Protein AF-A0A9E0AUY9-F1 (afdb_monomer_lite)

Foldseek 3Di:
DDDDDDDPRDDPPDDAFDDDDPCPPVDPVNVVSVVVRVVVRVD

Secondary structure (DSSP, 8-state):
-----SSSS----S------S--TT--HHHHHHHHHHHHHH--

Radius of gyration: 11.94 Å; chains: 1; bounding box: 30×17×25 Å

Sequence (43 aa):
MEYIHGTDDFQLNKKSAVTLGKFDGIHTGHQKLIEIVRQKADE

Structure (mmCIF, N/CA/C/O backbone):
data_AF-A0A9E0AUY9-F1
#
_entry.id   AF-A0A9E0AUY9-F1
#
loop_
_atom_site.group_PDB
_atom_site.id
_atom_site.type_symbol
_atom_site.label_atom_id
_atom_site.label_alt_id
_atom_site.label_comp_id
_atom_site.label_asym_id
_atom_site.label_entity_id
_atom_site.label_seq_id
_atom_site.pdbx_PDB_ins_code
_atom_site.Cartn_x
_atom_site.Cartn_y
_atom_site.Cartn_z
_atom_site.occupancy
_atom_site.B_iso_or_equiv
_atom_site.auth_seq_id
_atom_site.auth_comp_id
_atom_site.auth_asym_id
_atom_site.auth_atom_id
_atom_site.pdbx_PDB_model_num
ATOM 1 N N . MET A 1 1 ? -3.027 -11.085 1.998 1.00 83.38 1 MET A N 1
ATOM 2 C CA . MET A 1 1 ? -2.739 -10.386 0.730 1.00 83.38 1 MET A CA 1
ATOM 3 C C . MET A 1 1 ? -3.481 -11.129 -0.349 1.00 83.38 1 MET A C 1
ATOM 5 O O . MET A 1 1 ? -3.368 -12.345 -0.397 1.00 83.38 1 MET A O 1
ATOM 9 N N . GLU A 1 2 ? -4.255 -10.407 -1.140 1.00 86.62 2 GLU A N 1
ATOM 10 C CA . GLU A 1 2 ? -4.989 -10.923 -2.291 1.00 86.62 2 GLU A CA 1
ATOM 11 C C . GLU A 1 2 ? -4.384 -10.274 -3.538 1.00 86.62 2 GLU A C 1
ATOM 13 O O . GLU A 1 2 ? -4.006 -9.101 -3.491 1.00 86.62 2 GLU A O 1
ATOM 18 N N . TYR A 1 3 ? -4.213 -11.044 -4.612 1.00 88.69 3 TYR A N 1
ATOM 19 C CA . TYR A 1 3 ? -3.690 -10.541 -5.878 1.00 88.69 3 TYR A CA 1
ATOM 20 C C . TYR A 1 3 ? -4.832 -10.501 -6.884 1.00 88.69 3 TYR A C 1
ATOM 22 O O . TYR A 1 3 ? -5.397 -11.541 -7.209 1.00 88.69 3 TYR A O 1
ATOM 30 N N . ILE A 1 4 ? -5.160 -9.300 -7.347 1.00 88.25 4 ILE A N 1
ATOM 31 C CA . ILE A 1 4 ? -6.259 -9.046 -8.274 1.00 88.25 4 ILE A CA 1
ATOM 32 C C . ILE A 1 4 ? -5.651 -8.494 -9.562 1.00 88.25 4 ILE A C 1
ATOM 34 O O . ILE A 1 4 ? -4.744 -7.658 -9.517 1.00 88.25 4 ILE A O 1
ATOM 38 N N . HIS A 1 5 ? -6.125 -8.980 -10.704 1.00 89.44 5 HIS A N 1
ATOM 39 C CA . HIS A 1 5 ? -5.700 -8.537 -12.026 1.00 89.44 5 HIS A CA 1
ATOM 40 C C . HIS A 1 5 ? -6.903 -7.985 -12.793 1.00 89.44 5 HIS A C 1
ATOM 42 O O . HIS A 1 5 ? -8.004 -8.505 -12.677 1.00 89.44 5 HIS A O 1
ATOM 48 N N . GLY A 1 6 ? -6.692 -6.931 -13.583 1.00 86.19 6 GLY A N 1
ATOM 49 C CA . GLY A 1 6 ? -7.792 -6.228 -14.242 1.00 86.19 6 GLY A CA 1
ATOM 50 C C . GLY A 1 6 ? -8.639 -5.408 -13.262 1.00 86.19 6 GLY A C 1
ATOM 51 O O . GLY A 1 6 ? -8.249 -5.175 -12.118 1.00 86.19 6 GLY A O 1
ATOM 52 N N . THR A 1 7 ? -9.777 -4.910 -13.739 1.00 78.62 7 THR A N 1
ATOM 53 C CA . THR A 1 7 ? -10.684 -4.039 -12.968 1.00 78.62 7 THR A CA 1
ATOM 54 C C . THR A 1 7 ? -11.996 -4.709 -12.581 1.00 78.62 7 THR A C 1
ATOM 56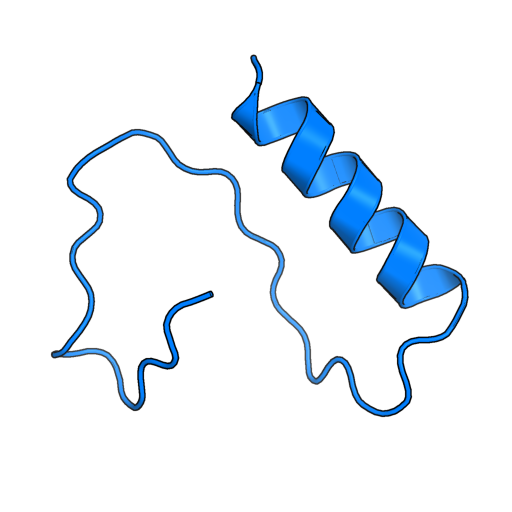 O O . THR A 1 7 ? -12.708 -4.174 -11.738 1.00 78.62 7 THR A O 1
ATOM 59 N N . ASP A 1 8 ? -12.309 -5.861 -13.173 1.00 77.94 8 ASP A N 1
ATOM 60 C CA . ASP A 1 8 ? -13.619 -6.510 -13.036 1.00 77.94 8 ASP A CA 1
ATOM 61 C C . ASP A 1 8 ? -13.677 -7.473 -11.837 1.00 77.94 8 ASP A C 1
ATOM 63 O O . ASP A 1 8 ? -14.752 -7.762 -11.316 1.00 77.94 8 ASP A O 1
ATOM 67 N N . ASP A 1 9 ? -12.510 -7.898 -11.344 1.00 76.69 9 ASP A N 1
ATOM 68 C CA . ASP A 1 9 ? -12.362 -8.874 -10.259 1.00 76.69 9 ASP A CA 1
ATOM 69 C C . ASP A 1 9 ? -12.305 -8.232 -8.856 1.00 76.69 9 ASP A C 1
ATOM 71 O O . ASP A 1 9 ? -12.0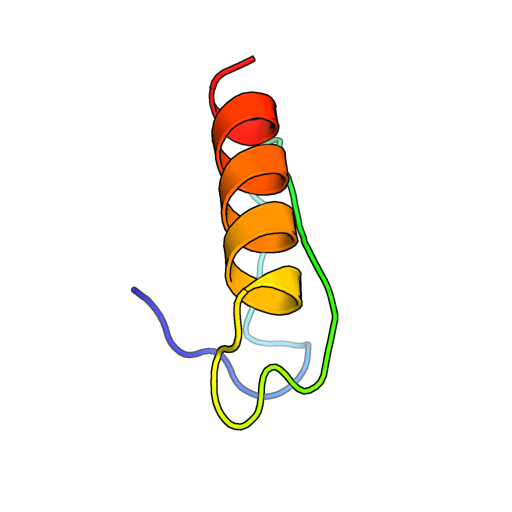84 -8.927 -7.864 1.00 76.69 9 ASP A O 1
ATOM 75 N N . PHE A 1 10 ? -12.494 -6.909 -8.732 1.00 82.25 10 PHE A N 1
ATOM 76 C CA . PHE A 1 10 ? -12.425 -6.206 -7.443 1.00 82.25 10 PHE A CA 1
ATOM 77 C C . PHE A 1 10 ? -13.725 -5.465 -7.103 1.00 82.25 10 PHE A C 1
ATOM 79 O O . PHE A 1 10 ? -14.272 -4.713 -7.906 1.00 82.25 10 PHE A O 1
ATOM 86 N N . GLN A 1 11 ? -14.204 -5.643 -5.868 1.00 81.88 11 GLN A N 1
ATOM 87 C CA . GLN A 1 11 ? -15.357 -4.921 -5.326 1.00 81.88 11 GLN A CA 1
ATOM 88 C C . GLN A 1 11 ? -15.004 -4.273 -3.983 1.00 81.88 11 GLN A C 1
ATOM 90 O O . GLN A 1 11 ? -14.547 -4.936 -3.050 1.00 81.88 11 GLN A O 1
ATOM 95 N N . LEU A 1 12 ? -15.245 -2.964 -3.857 1.00 83.25 12 LEU A N 1
ATOM 96 C CA . LEU A 1 12 ? -15.061 -2.222 -2.606 1.00 83.25 12 LEU A CA 1
ATOM 97 C C . LEU A 1 12 ? -16.321 -2.301 -1.745 1.00 83.25 12 LEU A C 1
ATOM 99 O O . LEU A 1 12 ? -17.129 -1.378 -1.704 1.00 83.25 12 LEU A O 1
ATOM 103 N N . ASN A 1 13 ? -16.459 -3.399 -1.007 1.00 85.75 13 ASN A N 1
ATOM 104 C CA . ASN A 1 13 ? -17.608 -3.627 -0.121 1.00 85.75 13 ASN A CA 1
ATOM 105 C C . ASN A 1 13 ? -17.521 -2.864 1.218 1.00 85.75 13 ASN A 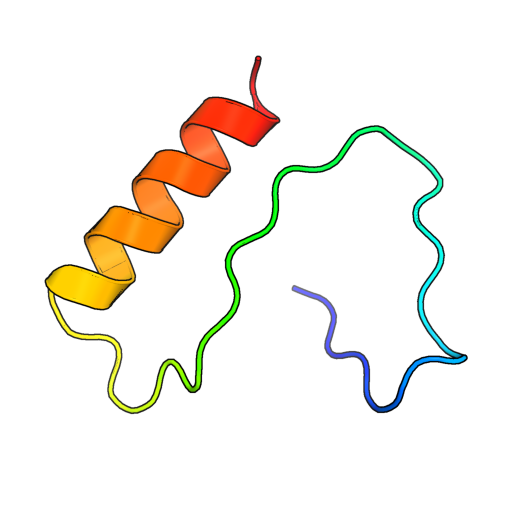C 1
ATOM 107 O O . ASN A 1 13 ? -18.414 -2.966 2.056 1.00 85.75 13 ASN A O 1
ATOM 111 N N . LYS A 1 14 ? -16.438 -2.109 1.441 1.00 88.62 14 LYS A N 1
ATOM 112 C CA . LYS A 1 14 ? -16.209 -1.279 2.632 1.00 88.62 14 LYS A CA 1
ATOM 113 C C . LYS A 1 14 ? -15.337 -0.068 2.304 1.00 88.62 14 LYS A C 1
ATOM 115 O O . LYS A 1 14 ? -14.584 -0.084 1.325 1.00 88.62 14 LYS A O 1
ATOM 120 N N . LYS A 1 15 ? -15.387 0.957 3.165 1.00 91.69 15 LYS A N 1
ATOM 121 C CA . LYS A 1 15 ? -14.436 2.078 3.113 1.00 91.69 15 LYS A CA 1
ATOM 122 C C . LYS A 1 15 ? -13.012 1.530 3.165 1.00 91.69 15 LYS A C 1
ATOM 124 O O . LYS A 1 15 ? -12.718 0.651 3.970 1.00 91.69 15 LYS A O 1
ATOM 129 N N . SER A 1 16 ? -12.169 2.016 2.262 1.00 92.75 16 SER A N 1
ATOM 130 C CA . SER A 1 16 ? -10.812 1.512 2.074 1.00 92.75 16 SER A CA 1
ATOM 131 C C . SER A 1 16 ? -9.874 2.673 1.770 1.00 92.75 16 SER A C 1
ATOM 133 O O . SER A 1 16 ? -10.244 3.588 1.034 1.00 92.75 16 SER A O 1
ATOM 135 N N . ALA A 1 17 ? -8.660 2.618 2.311 1.00 96.06 17 ALA A N 1
ATOM 136 C CA . ALA A 1 17 ? -7.569 3.511 1.944 1.00 96.06 17 ALA A CA 1
ATOM 137 C C . ALA A 1 17 ? -6.681 2.816 0.900 1.00 96.06 17 ALA A C 1
ATOM 139 O O . ALA A 1 17 ? -6.356 1.636 1.042 1.00 96.06 17 ALA A O 1
ATOM 140 N N . VAL A 1 18 ? -6.298 3.536 -0.157 1.00 94.44 18 VAL A N 1
ATOM 141 C CA . VAL A 1 18 ? -5.527 2.984 -1.282 1.00 94.44 18 VAL A CA 1
ATOM 142 C C . VAL A 1 18 ? -4.319 3.855 -1.613 1.00 94.44 18 VAL A C 1
ATOM 144 O O . VAL A 1 18 ? -4.365 5.079 -1.510 1.00 94.44 18 VAL A O 1
ATOM 147 N N . THR A 1 19 ? -3.228 3.212 -2.025 1.00 96.19 19 THR A N 1
ATOM 148 C CA . THR A 1 19 ? -2.050 3.868 -2.597 1.00 96.19 19 THR A CA 1
ATOM 149 C C . THR A 1 19 ? -1.759 3.239 -3.957 1.00 96.19 19 THR A C 1
ATOM 151 O O . THR A 1 19 ? -1.851 2.022 -4.108 1.00 96.19 19 THR A O 1
ATOM 154 N N . LEU A 1 20 ? -1.470 4.066 -4.962 1.00 94.94 20 LEU A N 1
ATOM 155 C CA . LEU A 1 20 ? -1.286 3.646 -6.351 1.00 94.94 20 LEU A CA 1
ATOM 156 C C . LEU A 1 20 ? 0.140 3.964 -6.793 1.00 94.94 20 LEU A C 1
ATOM 158 O O . LEU A 1 20 ? 0.632 5.072 -6.587 1.00 94.94 20 LEU A O 1
ATOM 162 N N . GLY A 1 21 ? 0.798 2.997 -7.422 1.00 93.62 21 GLY A N 1
ATOM 163 C CA . GLY A 1 21 ? 2.156 3.155 -7.921 1.00 93.62 21 GLY A CA 1
ATOM 164 C C . GLY A 1 21 ? 2.702 1.848 -8.479 1.00 93.62 21 GLY A C 1
ATOM 165 O O . GLY A 1 21 ? 2.139 0.782 -8.252 1.00 93.62 21 GLY A O 1
ATOM 166 N N . LYS A 1 22 ? 3.822 1.923 -9.202 1.00 95.44 22 LYS A N 1
ATOM 167 C CA . LYS A 1 22 ? 4.515 0.729 -9.709 1.00 95.44 22 LYS A CA 1
ATOM 168 C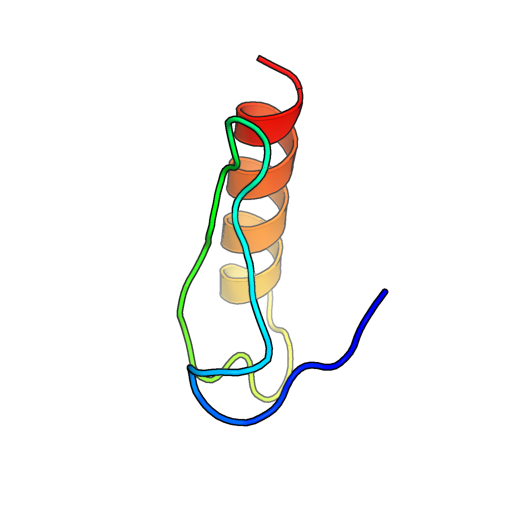 C . LYS A 1 22 ? 5.083 -0.129 -8.567 1.00 95.44 22 LYS A C 1
ATOM 170 O O . LYS A 1 22 ? 5.185 -1.338 -8.717 1.00 95.44 22 LYS A O 1
ATOM 175 N N . PHE A 1 23 ? 5.468 0.501 -7.450 1.00 95.06 23 PHE A N 1
ATOM 176 C CA . PHE A 1 23 ? 6.012 -0.145 -6.245 1.00 95.06 23 PHE A CA 1
ATOM 177 C C . PHE A 1 23 ? 7.206 -1.095 -6.471 1.00 95.06 23 PHE A C 1
ATOM 179 O O . PHE A 1 23 ? 7.554 -1.889 -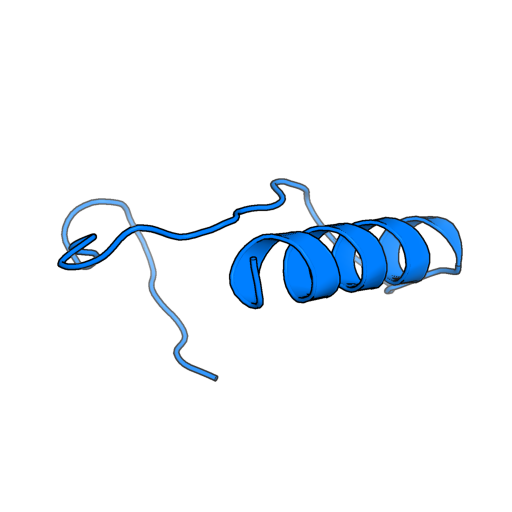5.600 1.00 95.06 23 PHE A O 1
ATOM 186 N N . ASP A 1 24 ? 7.893 -0.982 -7.607 1.00 94.50 24 ASP A N 1
ATOM 187 C CA . ASP A 1 24 ? 9.055 -1.813 -7.912 1.00 94.50 24 ASP A CA 1
ATOM 188 C C . ASP A 1 24 ? 10.218 -1.498 -6.955 1.00 94.50 24 ASP A C 1
ATOM 190 O O . ASP A 1 24 ? 10.520 -0.332 -6.688 1.00 94.50 24 ASP A O 1
ATOM 194 N N . GLY A 1 25 ? 10.830 -2.537 -6.389 1.00 94.38 25 GLY A N 1
ATOM 195 C CA . GLY A 1 25 ? 11.975 -2.421 -5.482 1.00 94.38 25 GLY A CA 1
ATOM 196 C C . GLY A 1 25 ? 11.718 -1.788 -4.106 1.00 94.38 25 GLY A C 1
ATOM 197 O O . GLY A 1 25 ? 12.697 -1.407 -3.476 1.00 94.38 25 GLY A O 1
ATOM 198 N N . ILE A 1 26 ? 10.455 -1.644 -3.655 1.00 94.81 26 ILE A N 1
ATOM 199 C CA . ILE A 1 26 ? 10.015 -1.179 -2.308 1.00 94.81 26 ILE A CA 1
ATOM 200 C C . ILE A 1 26 ? 11.114 -0.465 -1.488 1.00 94.81 26 ILE A C 1
ATOM 202 O O . ILE A 1 26 ? 11.661 -0.998 -0.525 1.00 94.81 26 ILE A O 1
ATOM 206 N N . HIS A 1 27 ? 11.442 0.769 -1.873 1.00 96.06 27 HIS A N 1
ATOM 207 C CA . HIS A 1 27 ? 12.400 1.610 -1.152 1.00 96.06 27 HIS A CA 1
ATOM 208 C C . HIS A 1 27 ? 11.708 2.438 -0.055 1.00 96.06 27 HIS A C 1
ATOM 210 O O . HIS A 1 27 ? 10.483 2.425 0.075 1.00 96.06 27 HIS A O 1
ATOM 216 N N . THR A 1 28 ? 12.462 3.251 0.690 1.00 97.69 28 THR A N 1
ATOM 217 C CA . THR A 1 28 ? 11.953 4.053 1.823 1.00 97.69 28 THR A CA 1
ATOM 218 C C . THR A 1 28 ? 10.724 4.900 1.473 1.00 97.69 28 THR A C 1
ATOM 220 O O . THR A 1 28 ? 9.759 4.943 2.231 1.00 97.69 28 THR A O 1
ATOM 223 N N . GLY A 1 29 ? 10.702 5.524 0.288 1.00 96.62 29 GLY A N 1
ATOM 224 C CA . GLY A 1 29 ? 9.516 6.244 -0.196 1.00 96.62 29 GLY A CA 1
ATOM 225 C C . GLY A 1 29 ? 8.255 5.370 -0.300 1.00 96.62 29 GLY A C 1
ATOM 226 O O . GLY A 1 29 ? 7.198 5.764 0.185 1.00 96.62 29 GLY A O 1
ATOM 227 N N . HIS A 1 30 ? 8.365 4.161 -0.861 1.00 97.88 30 HIS A N 1
ATOM 228 C CA . HIS A 1 30 ? 7.256 3.208 -0.937 1.00 97.88 30 HIS A CA 1
ATOM 229 C C . HIS A 1 30 ? 6.794 2.759 0.453 1.00 97.88 30 HIS A C 1
ATOM 231 O O . HIS A 1 30 ? 5.593 2.708 0.708 1.00 97.88 30 HIS A O 1
ATOM 237 N N . GLN A 1 31 ? 7.733 2.497 1.365 1.00 97.69 31 GLN A N 1
ATOM 238 C CA . GLN A 1 31 ? 7.417 2.125 2.747 1.00 97.69 31 GLN A CA 1
ATOM 239 C C . GLN A 1 31 ? 6.590 3.210 3.445 1.00 97.69 31 GLN A C 1
ATOM 241 O O . GLN A 1 31 ? 5.587 2.896 4.079 1.00 97.69 31 GLN A O 1
ATOM 246 N N . LYS A 1 32 ? 6.944 4.486 3.247 1.00 97.94 32 LYS A N 1
ATOM 247 C CA . LYS A 1 32 ? 6.205 5.620 3.815 1.00 97.94 32 LYS A CA 1
ATOM 248 C C . LYS A 1 32 ? 4.774 5.725 3.278 1.00 97.94 32 LYS A C 1
ATOM 250 O O . LYS A 1 32 ? 3.853 5.993 4.042 1.00 97.94 32 LYS A O 1
ATOM 255 N N . LEU A 1 33 ? 4.564 5.486 1.981 1.00 98.12 33 LEU A N 1
ATOM 256 C CA . LEU A 1 33 ? 3.217 5.472 1.394 1.00 98.12 33 LEU A CA 1
ATOM 257 C C . LEU A 1 33 ? 2.356 4.334 1.964 1.00 98.12 33 LEU A C 1
ATOM 259 O O . LEU A 1 33 ? 1.182 4.543 2.268 1.00 98.12 33 LEU A O 1
ATOM 263 N N . ILE A 1 34 ? 2.947 3.151 2.148 1.00 97.06 34 ILE A N 1
ATOM 264 C CA . ILE A 1 34 ? 2.276 1.990 2.749 1.00 97.06 34 ILE A CA 1
ATOM 265 C C . ILE A 1 34 ? 1.939 2.250 4.226 1.00 97.06 34 ILE A C 1
ATOM 267 O O . ILE A 1 34 ? 0.881 1.843 4.697 1.00 97.06 34 ILE A O 1
ATOM 271 N N . GLU A 1 35 ? 2.808 2.931 4.971 1.00 97.94 35 GLU A N 1
ATOM 272 C CA . GLU A 1 35 ? 2.538 3.297 6.365 1.00 97.94 35 GLU A CA 1
ATOM 273 C C . GLU A 1 35 ? 1.344 4.255 6.479 1.00 97.94 35 GLU A C 1
ATOM 275 O O . GLU A 1 35 ? 0.416 3.996 7.245 1.00 97.94 35 GLU A O 1
ATOM 280 N N . ILE A 1 36 ? 1.321 5.312 5.662 1.00 97.81 36 ILE A N 1
ATOM 281 C CA . ILE A 1 36 ? 0.230 6.297 5.650 1.00 97.81 36 ILE A CA 1
ATOM 282 C C . ILE A 1 36 ? -1.102 5.628 5.299 1.00 97.81 36 ILE A C 1
ATOM 284 O O . ILE A 1 36 ? -2.114 5.889 5.949 1.00 97.81 36 ILE A O 1
ATOM 288 N N . VAL 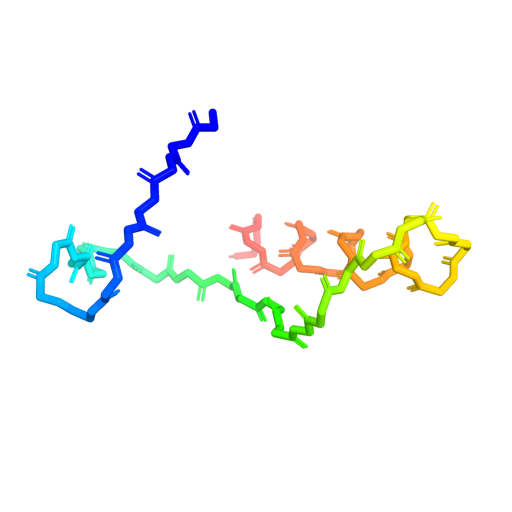A 1 37 ? -1.118 4.754 4.285 1.00 97.69 37 VAL A N 1
ATOM 289 C CA . VAL A 1 37 ? -2.363 4.095 3.868 1.00 97.69 37 VAL A CA 1
ATOM 290 C C . VAL A 1 37 ? -2.889 3.139 4.940 1.00 97.69 37 VAL A C 1
ATOM 292 O O . VAL A 1 37 ? -4.099 3.013 5.092 1.00 97.69 37 VAL A O 1
ATOM 295 N N . ARG A 1 38 ? -1.997 2.504 5.713 1.00 96.38 38 ARG A N 1
ATOM 296 C CA . ARG A 1 38 ? -2.374 1.659 6.853 1.00 96.38 38 ARG A CA 1
ATOM 297 C C . ARG A 1 38 ? -3.008 2.474 7.969 1.00 96.38 38 ARG A C 1
ATOM 299 O O . ARG A 1 38 ? -4.116 2.154 8.369 1.00 96.38 38 ARG A O 1
ATOM 306 N N . GLN A 1 39 ? -2.363 3.566 8.379 1.00 97.50 39 GLN A N 1
ATOM 307 C CA . GLN A 1 39 ? -2.920 4.475 9.387 1.00 97.50 39 GLN A CA 1
ATOM 308 C C . GLN A 1 39 ? -4.309 4.983 8.975 1.00 97.50 39 GLN A C 1
ATOM 310 O O . GLN A 1 39 ? -5.222 4.999 9.787 1.00 97.50 39 GLN A O 1
ATOM 315 N N . LYS A 1 40 ? -4.496 5.320 7.691 1.00 96.94 40 LYS A N 1
ATOM 316 C CA . LYS A 1 40 ? -5.792 5.758 7.151 1.00 96.94 40 LYS A CA 1
ATOM 317 C C . LYS A 1 40 ? -6.853 4.668 7.046 1.00 96.94 40 LYS A C 1
ATOM 319 O O . LYS A 1 40 ? -8.027 5.002 6.959 1.00 96.94 40 LYS A O 1
ATOM 324 N N . ALA A 1 41 ? -6.465 3.398 6.988 1.00 95.19 41 ALA A N 1
ATOM 325 C CA . ALA A 1 41 ? -7.412 2.289 6.972 1.00 95.19 41 ALA A CA 1
ATOM 326 C C . ALA A 1 41 ? -7.930 1.939 8.377 1.00 95.19 41 ALA A C 1
ATOM 328 O O . ALA A 1 41 ? -8.996 1.334 8.479 1.00 95.19 41 ALA A O 1
ATOM 329 N N . ASP A 1 42 ? -7.175 2.305 9.417 1.00 93.31 42 ASP A N 1
ATOM 330 C CA . ASP A 1 42 ? -7.525 2.088 10.824 1.00 93.31 42 ASP A CA 1
ATOM 331 C C . ASP A 1 42 ? -8.375 3.240 11.419 1.00 93.31 42 ASP A C 1
ATOM 333 O O . ASP A 1 42 ? -8.908 3.089 12.520 1.00 93.31 42 ASP A O 1
ATOM 337 N N . GLU A 1 43 ? -8.505 4.370 10.704 1.00 87.81 43 GLU A N 1
ATOM 338 C CA . GLU A 1 43 ? -9.416 5.500 11.004 1.00 87.81 43 GLU A CA 1
ATOM 339 C C . GLU A 1 43 ? -10.887 5.182 10.670 1.00 87.81 43 GLU A C 1
ATOM 341 O O . GLU A 1 43 ? -11.762 5.528 11.500 1.00 87.81 43 GLU A O 1
#

pLDDT: mean 91.89, std 6.17, range [76.69, 98.12]